Protein AF-A0A7G9NZB7-F1 (afdb_monomer)

Radius of gyration: 15.76 Å; Cα contacts (8 Å, |Δi|>4): 77; chains: 1; bounding box: 31×29×40 Å

Mean predicted aligned error: 10.24 Å

Structure (mmCIF, N/CA/C/O backbone):
data_AF-A0A7G9NZB7-F1
#
_entry.id   AF-A0A7G9NZB7-F1
#
loop_
_atom_site.group_PDB
_atom_site.id
_atom_site.type_symbol
_atom_site.label_atom_id
_atom_site.label_alt_id
_atom_site.label_comp_id
_atom_site.label_asym_id
_atom_site.label_entity_id
_atom_site.label_seq_id
_atom_site.pdbx_PDB_ins_code
_atom_site.Cartn_x
_atom_site.Cartn_y
_atom_site.Cartn_z
_atom_site.occupancy
_atom_site.B_iso_or_equiv
_atom_site.auth_seq_id
_atom_site.auth_comp_id
_atom_site.auth_asym_id
_atom_site.auth_atom_id
_atom_site.pdbx_PDB_model_num
ATOM 1 N N . MET A 1 1 ? 20.897 -7.254 18.857 1.00 41.59 1 MET A N 1
ATOM 2 C CA . MET A 1 1 ? 19.969 -7.725 17.801 1.00 41.59 1 MET A CA 1
ATOM 3 C C . MET A 1 1 ? 18.648 -7.131 18.206 1.00 41.59 1 MET A C 1
ATOM 5 O O . MET A 1 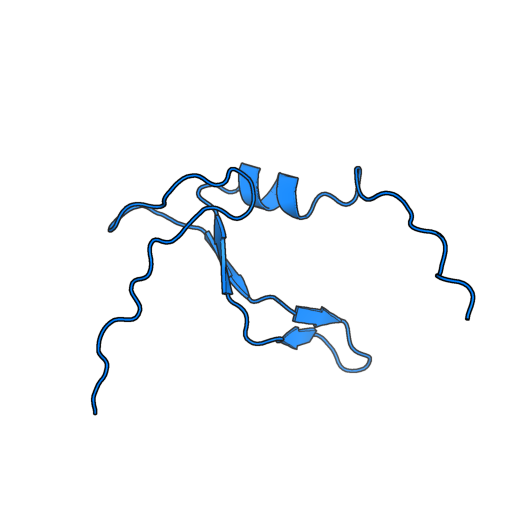1 ? 17.885 -7.746 18.936 1.00 41.59 1 MET A O 1
ATOM 9 N N . ASP A 1 2 ? 18.518 -5.852 17.894 1.00 41.44 2 ASP A N 1
ATOM 10 C CA . ASP A 1 2 ? 17.520 -4.957 18.457 1.00 41.44 2 ASP A CA 1
ATOM 11 C C . ASP A 1 2 ? 16.409 -4.840 17.415 1.00 41.44 2 ASP A C 1
ATOM 13 O O . ASP A 1 2 ? 16.325 -3.878 16.658 1.00 41.44 2 ASP A O 1
ATOM 17 N N . ASP A 1 3 ? 15.621 -5.911 17.324 1.00 54.06 3 ASP A N 1
ATOM 18 C CA . ASP A 1 3 ? 14.375 -5.988 16.561 1.00 54.06 3 ASP A CA 1
ATOM 19 C C . ASP A 1 3 ? 13.260 -5.333 17.395 1.00 54.06 3 ASP A C 1
ATOM 21 O O . ASP A 1 3 ? 12.389 -6.009 17.936 1.00 54.06 3 ASP A O 1
ATOM 25 N N . ASP A 1 4 ? 13.310 -4.009 17.570 1.00 50.25 4 ASP A N 1
ATOM 26 C CA . ASP A 1 4 ? 12.271 -3.275 18.301 1.00 50.25 4 ASP A CA 1
ATOM 27 C C . ASP A 1 4 ? 11.626 -2.192 17.421 1.00 50.25 4 ASP A C 1
ATOM 29 O O . ASP A 1 4 ? 12.088 -1.063 17.270 1.00 50.25 4 ASP A O 1
ATOM 33 N N . ASN A 1 5 ? 10.471 -2.586 16.884 1.00 49.84 5 ASN A N 1
ATOM 34 C CA . ASN A 1 5 ? 9.244 -1.822 17.081 1.00 49.84 5 ASN A CA 1
ATOM 35 C C . ASN A 1 5 ? 9.068 -0.515 16.289 1.00 49.84 5 ASN A C 1
ATOM 37 O O . ASN A 1 5 ? 8.672 0.520 16.824 1.0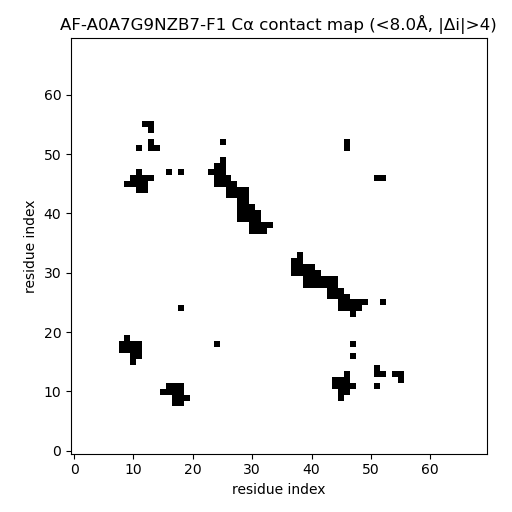0 49.84 5 ASN A O 1
ATOM 41 N N . GLN A 1 6 ? 9.175 -0.593 14.963 1.00 49.66 6 GLN A N 1
ATOM 42 C CA . GLN A 1 6 ? 8.510 0.378 14.088 1.00 49.66 6 GLN A CA 1
ATOM 43 C C . GLN A 1 6 ? 7.072 -0.070 13.758 1.00 49.66 6 GLN A C 1
ATOM 45 O O . GLN A 1 6 ? 6.660 -0.068 12.599 1.00 49.66 6 GLN A O 1
ATOM 50 N N . GLN A 1 7 ? 6.264 -0.454 14.754 1.00 56.72 7 GLN A N 1
ATOM 51 C CA . GLN A 1 7 ? 4.816 -0.614 14.549 1.00 56.72 7 GLN A CA 1
ATOM 52 C C . GLN A 1 7 ? 4.149 0.768 14.565 1.00 56.72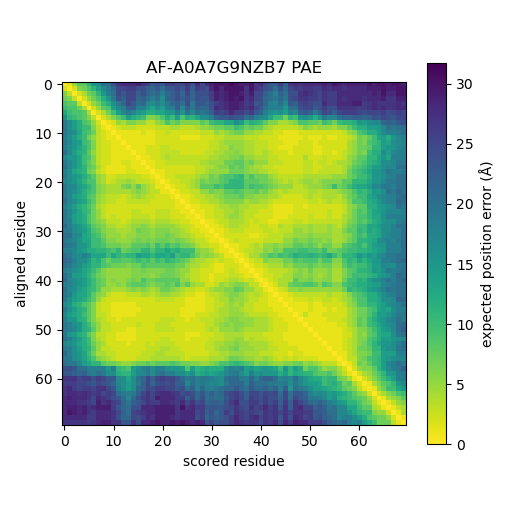 7 GLN A C 1
ATOM 54 O O . GLN A 1 7 ? 3.303 1.087 15.396 1.00 56.72 7 GLN A O 1
ATOM 59 N N . GLY A 1 8 ? 4.573 1.622 13.629 1.00 67.44 8 GLY A N 1
ATOM 60 C CA . GLY A 1 8 ? 3.839 2.827 13.280 1.00 67.44 8 GLY A CA 1
ATOM 61 C C . GLY A 1 8 ? 2.438 2.428 12.832 1.00 67.44 8 GLY A C 1
ATOM 62 O O . GLY A 1 8 ? 2.260 1.409 12.166 1.00 67.44 8 GLY A O 1
ATOM 63 N N . VAL A 1 9 ? 1.439 3.209 13.236 1.00 79.88 9 VAL A N 1
ATOM 64 C CA . VAL A 1 9 ? 0.029 3.002 12.885 1.00 79.88 9 VAL A CA 1
ATOM 65 C C . VAL A 1 9 ? -0.096 2.725 11.383 1.00 79.88 9 VAL A C 1
ATOM 67 O O . VAL A 1 9 ? 0.058 3.638 10.569 1.00 79.88 9 VAL A O 1
ATOM 70 N N . LYS A 1 10 ? -0.366 1.469 11.007 1.00 88.44 10 LYS A N 1
ATOM 71 C CA . LYS A 1 10 ? -0.518 1.078 9.601 1.00 88.44 10 LYS A CA 1
ATOM 72 C C . LYS A 1 10 ? -1.847 1.607 9.080 1.00 88.44 10 LYS A C 1
ATOM 74 O O . LYS A 1 10 ? -2.859 1.560 9.778 1.00 88.44 10 LYS A O 1
ATOM 79 N N . ARG A 1 11 ? -1.854 2.131 7.858 1.00 94.38 11 ARG A N 1
ATOM 80 C CA . ARG A 1 11 ? -3.056 2.674 7.216 1.00 94.38 11 ARG A CA 1
ATOM 81 C C . ARG A 1 11 ? -3.263 2.021 5.863 1.00 94.38 11 ARG A C 1
ATOM 83 O O . ARG A 1 11 ? -2.295 1.723 5.171 1.00 94.38 11 ARG A O 1
ATOM 90 N N . CYS A 1 12 ? -4.522 1.823 5.488 1.00 93.75 12 CYS A N 1
ATOM 91 C CA . CYS A 1 12 ? -4.849 1.415 4.132 1.00 93.75 12 CYS A CA 1
ATOM 92 C C . CYS A 1 12 ? -4.470 2.536 3.161 1.00 93.75 12 CYS A C 1
ATOM 94 O O . CYS A 1 12 ? -4.949 3.658 3.316 1.00 93.75 12 CYS A O 1
ATOM 96 N N . ALA A 1 13 ? -3.672 2.229 2.142 1.00 92.31 13 ALA A N 1
ATOM 97 C CA . ALA A 1 13 ? -3.244 3.228 1.164 1.00 92.31 13 ALA A CA 1
ATOM 98 C C . ALA A 1 13 ? -4.376 3.759 0.274 1.00 92.31 13 ALA A C 1
ATOM 100 O O . ALA A 1 13 ? -4.258 4.854 -0.264 1.00 92.31 13 ALA A O 1
ATOM 101 N N . GLN A 1 14 ? -5.487 3.023 0.164 1.00 93.12 14 GLN A N 1
ATOM 102 C CA . GLN A 1 14 ? -6.652 3.468 -0.598 1.00 93.12 14 GLN A CA 1
ATOM 103 C C . GLN A 1 14 ? -7.625 4.311 0.232 1.00 93.12 14 GLN A C 1
ATOM 105 O O . GLN A 1 14 ? -7.953 5.431 -0.137 1.00 93.12 14 GLN A O 1
ATOM 110 N N . CYS A 1 15 ? -8.127 3.778 1.351 1.00 93.25 15 CYS A N 1
ATOM 111 C CA . CYS A 1 15 ? -9.194 4.431 2.119 1.00 93.25 15 CYS A CA 1
ATOM 112 C C . CYS A 1 15 ? -8.696 5.199 3.354 1.00 93.25 15 CYS A C 1
ATOM 114 O O . CYS A 1 15 ? -9.495 5.802 4.066 1.00 93.25 15 CYS A O 1
ATOM 116 N N . GLY A 1 16 ? -7.396 5.143 3.661 1.00 91.94 16 GLY A N 1
ATOM 117 C CA . GLY A 1 16 ? -6.781 5.840 4.795 1.00 91.94 16 GLY A CA 1
A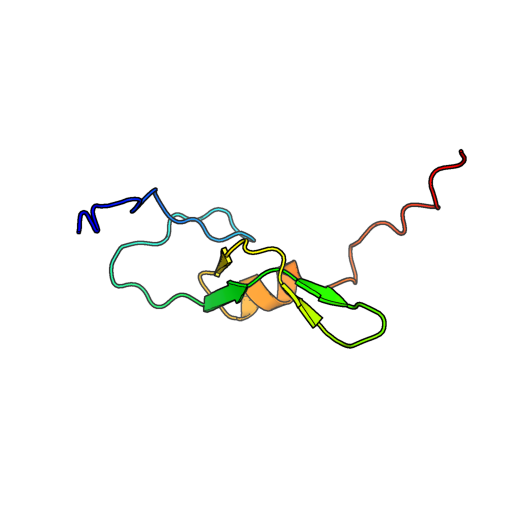TOM 118 C C . GLY A 1 16 ? -7.124 5.272 6.177 1.00 91.94 16 GLY A C 1
ATOM 119 O O . GLY A 1 16 ? -6.624 5.780 7.184 1.00 91.94 16 GLY A O 1
ATOM 120 N N . ARG A 1 17 ? -7.955 4.223 6.254 1.00 93.31 17 ARG A N 1
ATOM 121 C CA . ARG A 1 17 ? -8.363 3.601 7.520 1.00 93.31 17 ARG A CA 1
ATOM 122 C C . ARG A 1 17 ? -7.153 3.046 8.266 1.00 93.31 17 ARG A C 1
ATOM 124 O O . ARG A 1 17 ? -6.298 2.403 7.662 1.00 93.31 17 ARG A O 1
ATOM 131 N N . ILE A 1 18 ? -7.123 3.248 9.582 1.00 94.06 18 ILE A N 1
ATOM 132 C CA . ILE A 1 18 ? -6.148 2.611 10.471 1.00 94.06 18 ILE A CA 1
ATOM 133 C C . ILE A 1 18 ? -6.396 1.098 10.487 1.00 94.06 18 ILE A C 1
ATOM 135 O O . ILE A 1 18 ? -7.521 0.652 10.721 1.00 94.06 18 ILE A O 1
ATOM 139 N N . LEU A 1 19 ? -5.343 0.331 10.226 1.00 92.50 19 LEU A N 1
ATOM 140 C CA . LEU A 1 19 ? -5.332 -1.126 10.262 1.00 92.50 19 LEU A CA 1
ATOM 141 C C . LEU A 1 19 ? -4.973 -1.556 11.682 1.00 92.50 19 LEU A C 1
ATOM 143 O O . LEU A 1 19 ? -3.916 -1.187 12.199 1.00 92.50 19 LEU A O 1
ATOM 147 N N . GLN A 1 20 ? -5.888 -2.276 12.325 1.00 89.69 20 GLN A N 1
ATOM 148 C CA . GLN A 1 20 ? -5.719 -2.710 13.707 1.00 89.69 20 GLN A CA 1
ATOM 149 C C . GLN A 1 20 ? -4.770 -3.904 13.788 1.00 89.69 20 GLN A C 1
ATOM 151 O O . GLN A 1 20 ? -4.627 -4.679 12.841 1.00 89.69 20 GLN A O 1
ATOM 156 N N . LEU A 1 21 ? -4.129 -4.068 14.944 1.00 86.06 21 LEU A N 1
ATOM 157 C CA . LEU A 1 21 ? -3.316 -5.248 15.209 1.00 86.06 21 LEU A CA 1
ATOM 158 C C . LEU A 1 21 ? -4.204 -6.505 15.189 1.00 86.06 21 LEU A C 1
ATOM 160 O O . LEU A 1 21 ? -5.240 -6.538 15.850 1.00 86.06 21 LEU A O 1
ATOM 164 N N . GLY A 1 22 ? -3.786 -7.531 14.445 1.00 85.00 22 GLY A N 1
ATOM 165 C CA . GLY A 1 22 ? -4.521 -8.795 14.318 1.00 85.00 22 GLY A CA 1
ATOM 166 C C . GLY A 1 22 ? -5.617 -8.807 13.247 1.00 85.00 22 GLY A C 1
ATOM 167 O O . GLY A 1 22 ? -6.306 -9.813 13.118 1.00 85.00 22 GLY A O 1
ATOM 168 N N . GLU A 1 23 ? -5.783 -7.726 12.481 1.00 87.75 23 GLU A N 1
ATOM 169 C CA . GLU A 1 23 ? -6.647 -7.721 11.298 1.00 87.75 23 GLU A CA 1
ATOM 170 C C . GLU A 1 23 ? -5.924 -8.299 10.073 1.00 87.75 23 GLU A C 1
ATOM 172 O O . GLU A 1 23 ? -4.732 -8.054 9.870 1.00 87.75 23 GLU A O 1
ATOM 177 N N . ASP A 1 24 ? -6.664 -9.025 9.232 1.00 89.50 24 ASP A N 1
ATOM 178 C CA . ASP A 1 24 ? -6.171 -9.484 7.936 1.00 89.50 24 ASP A CA 1
ATOM 179 C C . 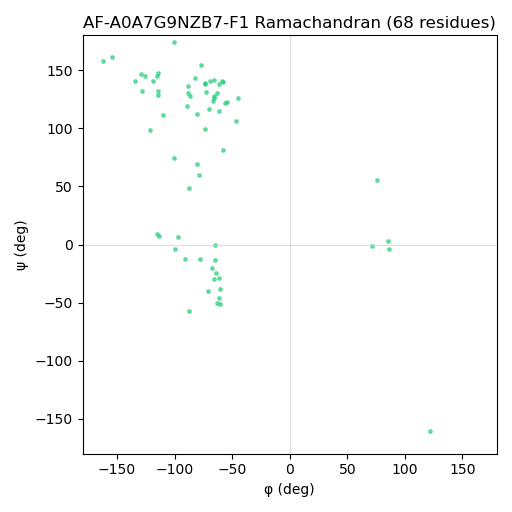ASP A 1 24 ? -5.942 -8.296 6.998 1.00 89.50 24 ASP A C 1
ATOM 181 O O . ASP A 1 24 ? -6.848 -7.513 6.701 1.00 89.50 24 ASP A O 1
ATOM 185 N N . VAL A 1 25 ? -4.713 -8.175 6.500 1.00 93.12 25 VAL A N 1
ATOM 186 C CA . VAL A 1 25 ? -4.307 -7.099 5.594 1.00 93.12 25 VAL A CA 1
ATOM 187 C C . VAL A 1 25 ? -3.610 -7.667 4.371 1.00 93.12 25 VAL A C 1
ATOM 189 O O . VAL A 1 25 ? -2.874 -8.651 4.443 1.00 93.12 25 VAL A O 1
ATOM 192 N N . LEU A 1 26 ? -3.798 -7.006 3.234 1.00 94.31 26 LEU A N 1
ATOM 193 C CA . LEU A 1 26 ? -3.006 -7.264 2.039 1.00 94.31 26 LEU A CA 1
ATOM 194 C C . LEU A 1 26 ? -1.770 -6.377 2.080 1.00 94.31 26 LEU A C 1
ATOM 196 O O . LEU A 1 26 ? -1.882 -5.172 2.304 1.00 94.31 26 LEU A O 1
ATOM 200 N N . THR A 1 27 ? -0.607 -6.977 1.860 1.00 93.62 27 THR A N 1
ATOM 201 C CA . THR A 1 27 ? 0.672 -6.267 1.810 1.00 93.62 27 THR A CA 1
ATOM 202 C C . THR A 1 27 ? 1.225 -6.359 0.400 1.00 93.62 27 THR A C 1
ATOM 204 O O . THR A 1 27 ? 1.232 -7.439 -0.188 1.00 93.62 27 THR A O 1
ATOM 207 N N . VAL A 1 28 ? 1.655 -5.227 -0.142 1.00 91.56 28 VAL A N 1
ATOM 208 C CA . VAL A 1 28 ? 2.206 -5.114 -1.491 1.00 91.56 28 VAL A CA 1
ATOM 209 C C . VAL A 1 28 ? 3.546 -4.405 -1.403 1.00 91.56 28 VAL A C 1
ATOM 211 O O . VAL A 1 28 ? 3.646 -3.368 -0.754 1.00 91.56 28 VAL A O 1
ATOM 214 N N . GLU A 1 29 ? 4.557 -4.963 -2.056 1.00 91.56 29 GLU A N 1
ATOM 215 C CA . GLU A 1 29 ? 5.837 -4.290 -2.263 1.00 91.56 29 GLU A CA 1
ATOM 216 C C . GLU A 1 29 ? 5.750 -3.435 -3.530 1.00 91.56 29 GLU A C 1
ATOM 218 O O . GLU A 1 29 ? 5.348 -3.922 -4.593 1.00 91.56 29 GLU A O 1
ATOM 223 N N . GLU A 1 30 ? 6.103 -2.156 -3.424 1.00 87.69 30 GLU A N 1
ATOM 224 C CA . GLU A 1 30 ? 6.171 -1.280 -4.587 1.00 87.69 30 GLU A CA 1
ATOM 225 C C . GLU A 1 30 ? 7.396 -1.604 -5.436 1.00 87.69 30 GLU A C 1
ATOM 227 O O . GLU A 1 30 ? 8.505 -1.835 -4.949 1.00 87.69 30 GLU A O 1
ATOM 232 N N . GLY A 1 31 ? 7.192 -1.589 -6.749 1.00 88.75 31 GLY A N 1
ATOM 233 C CA . GLY A 1 31 ? 8.230 -1.878 -7.717 1.00 88.75 31 GLY A CA 1
ATOM 234 C C . GLY A 1 31 ? 7.949 -1.213 -9.052 1.00 88.75 31 GLY A C 1
ATOM 235 O O . GLY A 1 31 ? 6.819 -0.840 -9.370 1.00 88.75 31 GLY A O 1
ATOM 236 N N . VAL A 1 32 ? 8.997 -1.085 -9.857 1.00 87.75 32 VAL A N 1
ATOM 237 C CA . VAL A 1 32 ? 8.904 -0.602 -11.235 1.00 87.75 32 VAL A CA 1
ATOM 238 C C . VAL A 1 32 ? 9.289 -1.704 -12.207 1.0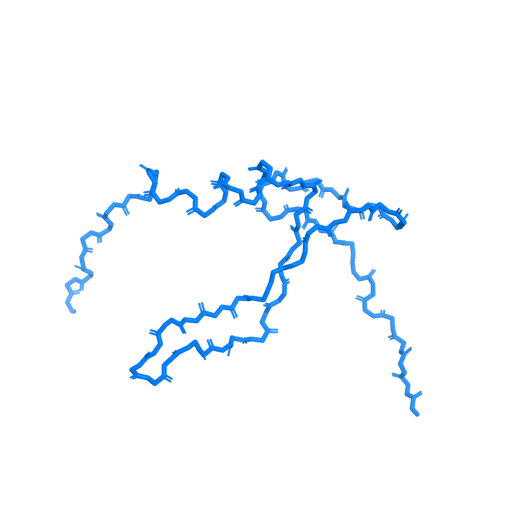0 87.75 32 VAL A C 1
ATOM 240 O O . VAL A 1 32 ? 10.150 -2.538 -11.930 1.00 87.75 32 VAL A O 1
ATOM 243 N N . VAL A 1 33 ? 8.662 -1.706 -13.380 1.00 87.81 33 VAL A N 1
ATOM 244 C CA . VAL A 1 33 ? 9.034 -2.624 -14.457 1.00 87.81 33 VAL A CA 1
ATOM 245 C C . VAL A 1 33 ? 10.261 -2.066 -15.171 1.00 87.81 33 VAL A C 1
ATOM 247 O O . VAL A 1 33 ? 10.200 -1.028 -15.827 1.00 87.81 33 VAL A O 1
ATOM 250 N N . GLY A 1 34 ? 11.386 -2.760 -15.032 1.00 87.56 34 GLY A N 1
ATOM 251 C CA . GLY A 1 34 ? 12.626 -2.476 -15.736 1.00 87.56 34 GLY A CA 1
ATOM 252 C C . GLY A 1 34 ? 12.850 -3.399 -16.941 1.00 87.56 34 GLY A C 1
ATOM 253 O O . GLY A 1 34 ? 12.138 -4.385 -17.138 1.00 87.56 34 GLY A O 1
ATOM 254 N N . PRO A 1 35 ? 13.907 -3.148 -17.733 1.00 85.25 35 PRO A N 1
ATOM 255 C CA . PRO A 1 35 ? 14.228 -3.933 -18.931 1.00 85.25 35 PRO A CA 1
ATOM 256 C C . PRO A 1 35 ? 14.598 -5.399 -18.647 1.00 85.25 35 PRO A C 1
ATOM 258 O O . PRO A 1 35 ? 14.664 -6.203 -19.571 1.00 85.25 35 PRO A O 1
ATOM 261 N N . ARG A 1 36 ? 14.869 -5.753 -17.385 1.00 88.06 36 ARG A N 1
ATOM 262 C CA . ARG A 1 36 ? 15.223 -7.114 -16.947 1.00 88.06 36 ARG A CA 1
ATOM 263 C C . ARG A 1 36 ? 14.181 -7.743 -16.015 1.00 88.06 36 ARG A C 1
ATOM 265 O O . ARG A 1 36 ? 14.451 -8.797 -15.453 1.00 88.06 36 ARG A O 1
ATOM 272 N N . GLY A 1 37 ? 13.019 -7.110 -15.846 1.00 89.50 37 GLY A N 1
ATOM 273 C CA . GLY A 1 37 ? 11.961 -7.569 -14.944 1.00 89.50 37 GLY A CA 1
ATOM 274 C C . GLY A 1 37 ? 11.583 -6.532 -13.888 1.00 89.50 37 GLY A C 1
ATOM 275 O O . GLY A 1 37 ? 11.846 -5.341 -14.055 1.00 89.50 37 GLY A O 1
ATOM 276 N N . LEU A 1 38 ? 10.942 -6.987 -12.811 1.00 88.31 38 LEU A N 1
ATOM 277 C CA . LEU A 1 38 ? 10.509 -6.138 -11.701 1.00 88.31 38 LEU A CA 1
ATOM 278 C C . LEU A 1 38 ? 11.714 -5.681 -10.865 1.00 88.31 38 LEU A C 1
ATOM 280 O O . LEU A 1 38 ? 12.544 -6.499 -10.471 1.00 88.31 38 LEU A O 1
ATOM 284 N N . VAL A 1 39 ? 11.790 -4.383 -10.585 1.00 90.88 39 VAL A N 1
ATOM 285 C CA . VAL A 1 39 ? 12.764 -3.779 -9.671 1.00 90.88 39 VAL A CA 1
ATOM 286 C C . VAL A 1 39 ? 12.008 -3.302 -8.429 1.00 90.88 39 VAL A C 1
ATOM 288 O O . VAL A 1 39 ? 11.211 -2.370 -8.560 1.00 90.88 39 VAL A O 1
ATOM 291 N N . PRO A 1 40 ? 12.213 -3.918 -7.252 1.00 88.25 40 PRO A N 1
ATOM 292 C CA . PRO A 1 40 ? 11.566 -3.483 -6.019 1.00 88.25 40 PRO A CA 1
ATOM 293 C C . PRO A 1 40 ? 12.130 -2.128 -5.577 1.00 88.25 40 PRO A C 1
ATOM 295 O O . PRO A 1 40 ? 13.331 -1.877 -5.699 1.00 88.25 40 PRO A O 1
ATOM 298 N N . LEU A 1 41 ? 11.265 -1.251 -5.073 1.00 89.06 41 LEU A N 1
ATOM 299 C CA . LEU A 1 41 ? 11.646 0.055 -4.525 1.00 89.06 41 LEU A CA 1
ATOM 300 C C . LEU A 1 41 ? 11.931 -0.003 -3.018 1.00 89.06 41 LEU A C 1
ATOM 302 O O . LEU A 1 41 ? 12.521 0.926 -2.477 1.00 89.06 41 LEU A O 1
ATOM 306 N N . GLY A 1 42 ? 11.563 -1.105 -2.357 1.00 83.38 42 GLY A N 1
ATOM 307 C CA . GLY A 1 42 ? 11.757 -1.317 -0.920 1.00 83.38 42 GLY A CA 1
ATOM 308 C C . GLY A 1 42 ? 10.636 -0.754 -0.042 1.00 83.38 42 GLY A C 1
ATOM 309 O O . GLY A 1 42 ? 10.653 -0.977 1.168 1.00 83.38 42 GLY A O 1
ATOM 310 N N . ASP A 1 43 ? 9.651 -0.078 -0.637 1.00 86.56 43 ASP A N 1
ATOM 311 C CA . ASP A 1 43 ? 8.481 0.438 0.067 1.00 86.56 43 ASP A CA 1
ATOM 312 C C . ASP A 1 43 ? 7.360 -0.610 0.126 1.00 86.56 43 ASP A C 1
ATOM 314 O O . ASP A 1 43 ? 7.059 -1.305 -0.847 1.00 86.56 43 ASP A O 1
ATOM 318 N N . MET A 1 44 ? 6.738 -0.728 1.301 1.00 89.62 44 MET A N 1
ATOM 319 C CA . MET A 1 44 ? 5.668 -1.684 1.589 1.00 89.62 44 MET A CA 1
ATOM 320 C C . MET A 1 44 ? 4.363 -0.949 1.875 1.00 89.62 44 MET A C 1
ATOM 322 O O . MET A 1 44 ? 4.290 -0.086 2.753 1.00 89.62 44 MET A O 1
ATOM 326 N N . VAL A 1 45 ? 3.306 -1.349 1.176 1.00 92.06 45 VAL A N 1
ATOM 327 C CA . VAL A 1 45 ? 1.990 -0.715 1.212 1.00 92.06 45 VAL A CA 1
ATOM 328 C C . VAL A 1 45 ? 0.949 -1.707 1.720 1.00 92.06 45 VAL A C 1
ATOM 330 O O . VAL A 1 45 ? 0.982 -2.892 1.386 1.00 92.06 45 VAL A O 1
ATOM 333 N N . PHE A 1 46 ? 0.008 -1.231 2.538 1.00 94.12 46 PHE A N 1
ATOM 334 C CA . PHE A 1 46 ? -1.011 -2.069 3.171 1.00 94.12 46 PHE A CA 1
ATOM 335 C C . PHE A 1 46 ? -2.423 -1.719 2.692 1.00 94.12 46 PHE A C 1
ATOM 337 O O . PHE A 1 46 ? -2.764 -0.548 2.499 1.00 94.12 4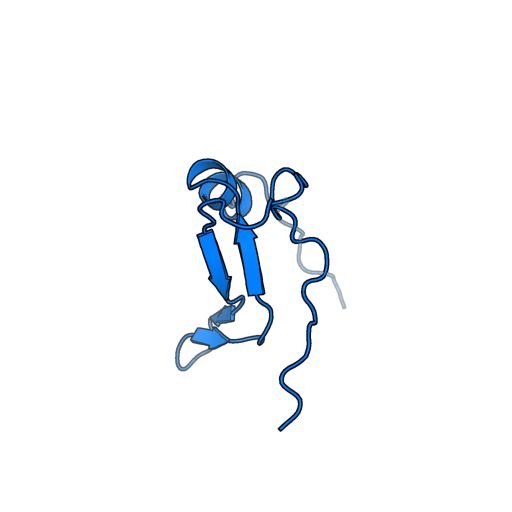6 PHE A O 1
ATOM 344 N N . PHE A 1 47 ? -3.286 -2.728 2.577 1.00 94.94 47 PHE A N 1
ATOM 345 C CA . PHE A 1 47 ? -4.692 -2.568 2.207 1.00 94.94 47 PHE A CA 1
ATOM 346 C C . PHE A 1 47 ? -5.604 -3.399 3.108 1.00 94.94 47 PHE A C 1
ATOM 348 O O . PHE A 1 47 ? -5.299 -4.546 3.424 1.00 94.94 47 PHE A O 1
ATOM 355 N N . CYS A 1 48 ? -6.756 -2.838 3.484 1.00 94.81 48 CYS A N 1
ATOM 356 C CA . CYS A 1 48 ? -7.747 -3.540 4.308 1.00 94.81 48 CYS A CA 1
ATOM 357 C C . CYS A 1 48 ? -8.601 -4.549 3.524 1.00 94.81 48 CYS A C 1
ATOM 359 O O . CYS A 1 48 ? -9.359 -5.302 4.121 1.00 94.81 48 CYS A O 1
ATOM 361 N N . SER A 1 49 ? -8.566 -4.527 2.186 1.00 94.31 49 SER A N 1
ATOM 362 C CA . SER A 1 49 ? -9.368 -5.431 1.357 1.00 94.31 49 SER A CA 1
ATOM 363 C C . SER A 1 49 ? -8.851 -5.517 -0.078 1.00 94.31 49 SER A C 1
ATOM 365 O O . SER A 1 49 ? -8.221 -4.583 -0.581 1.00 94.31 49 SER A O 1
ATOM 367 N N . ALA A 1 50 ? -9.193 -6.611 -0.768 1.00 93.00 50 ALA A N 1
ATOM 368 C CA . ALA A 1 50 ? -8.905 -6.792 -2.194 1.00 93.00 50 ALA A CA 1
ATOM 369 C C . ALA A 1 50 ? -9.582 -5.727 -3.070 1.00 93.00 50 ALA A C 1
ATOM 371 O O . ALA A 1 50 ? -9.047 -5.340 -4.105 1.00 93.00 50 ALA A O 1
ATOM 372 N N . ARG A 1 51 ? -10.730 -5.202 -2.626 1.00 93.19 51 ARG A N 1
ATOM 373 C CA . ARG A 1 51 ? -11.398 -4.075 -3.276 1.00 93.19 51 ARG A CA 1
ATOM 374 C C . ARG A 1 51 ? -10.530 -2.817 -3.226 1.00 93.19 51 ARG A C 1
ATOM 376 O O . ARG A 1 51 ? -10.299 -2.215 -4.264 1.00 93.19 51 ARG A O 1
ATOM 383 N N . CYS A 1 52 ? -10.019 -2.459 -2.046 1.00 92.75 52 CYS A N 1
ATOM 384 C CA . CYS A 1 52 ? -9.134 -1.304 -1.892 1.00 92.75 52 CYS A CA 1
ATOM 385 C C . CYS A 1 52 ? -7.850 -1.446 -2.710 1.00 92.75 52 CYS A C 1
ATOM 387 O O . CYS A 1 52 ? -7.400 -0.468 -3.290 1.00 92.75 52 CYS A O 1
ATOM 389 N N . LEU A 1 53 ? -7.288 -2.655 -2.776 1.00 91.75 53 LEU A N 1
ATOM 390 C CA . LEU A 1 53 ? -6.151 -2.949 -3.642 1.00 91.75 53 LEU A CA 1
ATOM 391 C C . LEU A 1 53 ? -6.496 -2.707 -5.120 1.00 91.75 53 LEU A C 1
ATOM 393 O O . LEU A 1 53 ? -5.779 -1.992 -5.812 1.00 91.75 53 LEU A O 1
ATOM 397 N N . SER A 1 54 ? -7.606 -3.282 -5.591 1.00 90.94 54 SER A N 1
ATOM 398 C CA . SER A 1 54 ? -8.035 -3.153 -6.984 1.00 90.94 54 SER A CA 1
ATOM 399 C C . SER A 1 54 ? -8.308 -1.703 -7.363 1.00 90.94 54 SER A C 1
ATOM 401 O O . SER A 1 54 ? -7.858 -1.287 -8.417 1.00 90.94 54 SER A O 1
ATOM 403 N N . GLU A 1 55 ? -9.025 -0.947 -6.529 1.00 90.38 55 GLU A N 1
ATOM 404 C CA . GLU A 1 55 ? -9.342 0.465 -6.787 1.00 90.38 55 GLU A CA 1
ATOM 405 C C . GLU A 1 55 ? -8.087 1.353 -6.771 1.00 90.38 55 GLU A C 1
ATOM 407 O O . GLU A 1 55 ? -8.046 2.355 -7.476 1.00 90.38 55 GLU A O 1
ATOM 412 N N . HIS A 1 56 ? -7.063 0.995 -5.990 1.00 88.44 56 HIS A N 1
ATOM 413 C CA . HIS A 1 56 ? -5.812 1.753 -5.915 1.00 88.44 56 HIS A CA 1
ATOM 414 C C . HIS A 1 56 ? -4.965 1.641 -7.187 1.00 88.44 56 HIS A C 1
ATOM 416 O O . HIS A 1 56 ? -4.371 2.622 -7.628 1.00 88.44 56 HIS A O 1
ATOM 422 N N . PHE A 1 57 ? -4.911 0.443 -7.773 1.00 85.06 57 PHE A N 1
ATOM 423 C CA . PHE A 1 57 ? -4.157 0.161 -8.998 1.00 85.06 57 PHE A CA 1
ATOM 424 C C . PHE A 1 57 ? -5.021 0.213 -10.265 1.00 85.06 57 PHE A C 1
ATOM 426 O O . PHE A 1 57 ? -4.544 -0.129 -11.347 1.00 85.06 57 PHE A O 1
ATOM 433 N N . ASP A 1 58 ? -6.287 0.623 -10.158 1.00 84.38 58 ASP A N 1
ATOM 434 C CA . ASP A 1 58 ? -7.147 0.799 -11.322 1.00 84.38 58 ASP A CA 1
ATOM 435 C C . ASP A 1 58 ? -6.724 2.061 -12.092 1.00 84.38 58 ASP A C 1
ATOM 437 O O . ASP A 1 58 ? -7.069 3.187 -11.739 1.00 84.38 58 ASP A O 1
ATOM 441 N N . ASP A 1 59 ? -5.962 1.873 -13.171 1.00 66.50 59 ASP A N 1
ATOM 442 C CA . ASP A 1 59 ? -5.462 2.940 -14.055 1.00 66.50 59 ASP A CA 1
ATOM 443 C C . ASP A 1 59 ? -6.579 3.701 -14.806 1.00 66.50 59 ASP A C 1
ATOM 445 O O . ASP A 1 59 ? -6.298 4.628 -15.566 1.00 66.50 59 ASP A O 1
ATOM 449 N N . ARG A 1 60 ? -7.858 3.348 -14.605 1.00 64.31 60 ARG A N 1
ATOM 450 C CA . ARG A 1 60 ? -9.002 3.997 -15.265 1.00 64.31 60 ARG A CA 1
ATOM 451 C C . ARG A 1 60 ? -9.183 5.475 -14.899 1.00 64.31 60 ARG A C 1
ATOM 453 O O . ARG A 1 60 ? -9.733 6.208 -15.717 1.00 64.31 60 ARG A O 1
ATOM 460 N N . ASP A 1 61 ? -8.687 5.915 -13.740 1.00 54.59 61 ASP A N 1
ATOM 461 C CA . ASP A 1 61 ? -8.802 7.302 -13.251 1.00 54.59 61 ASP A CA 1
ATOM 462 C C . ASP A 1 61 ? -7.463 8.052 -13.167 1.00 54.59 61 ASP A C 1
ATOM 464 O O . ASP A 1 61 ? -7.404 9.180 -12.669 1.00 54.59 61 ASP A O 1
ATOM 468 N N . ARG A 1 62 ? -6.358 7.479 -13.669 1.00 54.53 62 ARG A N 1
ATOM 469 C CA . ARG A 1 62 ? -5.104 8.234 -13.739 1.00 54.53 62 ARG A CA 1
ATOM 470 C C . ARG A 1 62 ? -5.265 9.313 -14.812 1.00 54.53 62 ARG A C 1
ATOM 472 O O . ARG A 1 62 ? -5.425 8.966 -15.986 1.00 54.53 62 ARG A O 1
ATOM 479 N N . PRO A 1 63 ? -5.205 10.621 -14.476 1.00 49.22 63 PRO A N 1
ATOM 480 C CA . PRO A 1 63 ? -5.086 11.626 -15.516 1.00 49.22 63 PRO A CA 1
ATOM 481 C C . PRO A 1 63 ? -3.864 11.240 -16.347 1.00 49.22 63 PRO A C 1
ATOM 483 O O . PRO A 1 63 ? -2.773 11.082 -15.796 1.00 49.22 63 PRO A O 1
ATOM 486 N N . ASN A 1 64 ? -4.065 11.041 -17.654 1.00 49.28 64 ASN A N 1
ATOM 487 C CA . ASN A 1 64 ? -2.994 10.947 -18.638 1.00 49.28 64 ASN A CA 1
ATOM 488 C C . ASN A 1 64 ? -2.209 12.256 -18.544 1.00 49.28 64 ASN A C 1
ATOM 490 O O . ASN A 1 64 ? -2.490 13.191 -19.290 1.00 49.28 64 ASN A O 1
ATOM 494 N N . LEU A 1 65 ? -1.297 12.383 -17.574 1.00 53.03 65 LEU A N 1
ATOM 495 C CA . LEU A 1 65 ? -0.457 13.559 -17.471 1.00 53.03 65 LEU A CA 1
ATOM 496 C C . LEU A 1 65 ? 0.349 13.582 -18.770 1.00 53.03 65 LEU A C 1
ATOM 498 O O . LEU A 1 65 ? 1.140 12.659 -19.001 1.00 53.03 65 LEU A O 1
ATOM 502 N N . PRO A 1 66 ? 0.159 14.590 -19.639 1.00 53.41 66 PRO A N 1
ATOM 503 C CA . PRO A 1 66 ? 1.029 14.728 -20.786 1.00 53.41 66 PRO A CA 1
ATOM 504 C C . PRO A 1 66 ? 2.459 14.882 -20.263 1.00 53.41 66 PRO A C 1
ATOM 506 O O . PRO A 1 66 ? 2.691 15.518 -19.228 1.00 53.41 66 PRO A O 1
ATOM 509 N N . ARG A 1 67 ? 3.408 14.240 -20.957 1.00 55.47 67 ARG A N 1
ATOM 510 C CA . ARG A 1 67 ? 4.836 14.272 -20.612 1.00 55.47 67 ARG A CA 1
ATOM 511 C C . ARG A 1 67 ? 5.231 15.710 -20.288 1.00 55.47 67 ARG A C 1
ATOM 513 O O . ARG A 1 67 ? 4.988 16.600 -21.103 1.00 55.47 67 ARG A O 1
ATOM 520 N N . ARG A 1 68 ? 5.822 15.937 -19.110 1.00 53.56 68 ARG A N 1
ATOM 521 C CA . ARG A 1 68 ? 6.385 17.251 -18.787 1.00 53.56 68 ARG A CA 1
ATOM 522 C C . ARG A 1 68 ? 7.399 17.607 -19.883 1.00 53.56 68 ARG A C 1
ATOM 524 O O . ARG A 1 68 ? 8.302 16.821 -20.162 1.00 53.56 68 ARG A O 1
ATOM 531 N N . ILE A 1 69 ? 7.156 18.736 -20.545 1.00 52.69 69 ILE A N 1
ATOM 532 C CA . ILE A 1 69 ? 8.052 19.377 -21.519 1.00 52.69 69 ILE A CA 1
ATOM 533 C C . ILE A 1 69 ? 9.306 19.840 -20.739 1.00 52.69 69 ILE A C 1
ATOM 535 O O . ILE A 1 69 ? 9.139 20.200 -19.570 1.00 52.69 69 ILE A O 1
ATOM 539 N N . PRO A 1 70 ? 10.523 19.737 -21.316 1.00 62.88 70 PRO A N 1
ATOM 540 C CA . PRO A 1 70 ? 11.795 19.820 -20.585 1.00 62.88 70 PRO A CA 1
ATOM 541 C C . PRO A 1 70 ? 12.106 21.189 -19.976 1.00 62.88 70 PRO A C 1
ATOM 543 O O . PRO A 1 70 ? 11.577 22.207 -20.478 1.00 62.88 70 PRO A O 1
#

Foldseek 3Di:
DDPDDPPDQAAAPQPRDGDDPPADKDKDFDWDQDPVGTDTPRDIHIHNDPVSVCVVPVCPPPPPPPPPDD

Nearest PDB structures (foldseek):
  8fvy-assembly1_V  TM=5.566E-01  e=8.896E-02  Giardia duodenalis assemblage A
  5k0y-assembly1_b  TM=5.701E-01  e=1.716E+00  Oryctolagus cuniculus
  4go6-assembly1_D  TM=3.848E-01  e=2.748E+00  Homo sapiens
  5m5g-assembly2_B  TM=2.996E-01  e=9.862E+00  Thermochaetoides thermophila DSM 1495

Secondary structure (DSSP, 8-state):
----------BBTTT-PBPPTT---EEEEEEEEETTEEEEEEEEEEESSHHHHHHHS-GGG---------

Sequence (70 aa):
MDDDNQQGVKRCAQCGRILQLGEDVLTVEEGVVGPRGLVPLGDMVFFCSARCLSEHFDDRDRPNLPRRIP

pLDDT: mean 79.83, std 16.98, range [41.44, 94.94]

Solvent-accessible surface area (backbone atoms only — not comparable to full-atom values): 4740 Å² total; per-residue (Å²): 135,84,88,74,80,85,78,63,88,44,40,1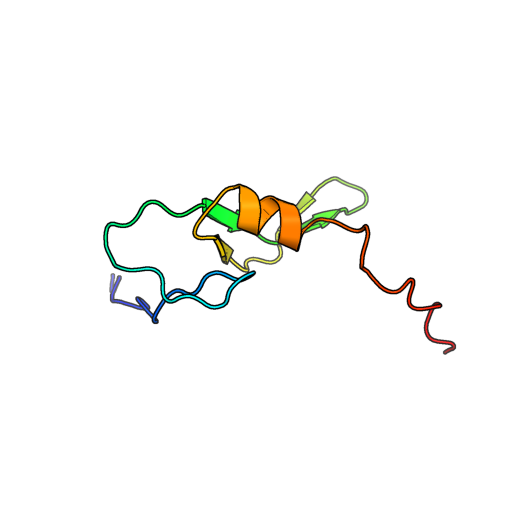6,76,61,80,63,48,77,56,59,92,92,59,81,63,48,77,44,74,44,6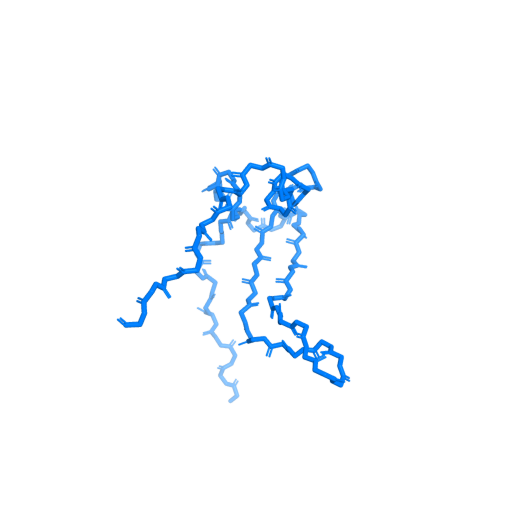2,47,87,49,102,90,43,82,42,75,72,83,48,78,46,40,22,74,41,74,65,42,48,50,64,64,70,46,69,89,75,58,76,82,72,72,79,81,77,134